Protein AF-E0WUS7-F1 (afdb_monomer_lite)

Foldseek 3Di:
DDDDDDDPDDDDDDDPPPPDPVSVLQVVLVVCVPPQADPPQSFGWDDDRSKTAGPCVVSVHDDDPDPPVNGTD

pLDDT: mean 88.45, std 13.51, range [45.16, 97.88]

Organism: NCBI:txid663321

InterPro domains:
  IPR044925 His-Me finger superfamily [SSF54060] (18-73)

Radius of gyration: 21.55 Å; chains: 1; bounding box: 44×56×46 Å

Structure (mmCIF, N/CA/C/O backbone):
data_AF-E0WUS7-F1
#
_entry.id   AF-E0WUS7-F1
#
loop_
_atom_site.group_PDB
_atom_site.id
_atom_site.type_symbol
_atom_site.label_atom_id
_atom_site.label_alt_id
_atom_site.label_comp_id
_atom_site.label_asym_id
_atom_site.label_entity_id
_atom_site.label_seq_id
_atom_site.pdbx_PDB_ins_code
_atom_site.Cartn_x
_atom_site.Cartn_y
_atom_site.Cartn_z
_atom_site.occupancy
_atom_site.B_iso_or_equiv
_atom_site.auth_seq_id
_atom_site.auth_comp_id
_atom_site.auth_asym_id
_atom_site.auth_atom_id
_atom_site.pdbx_PDB_model_num
ATOM 1 N N . MET A 1 1 ? 31.051 -47.628 -27.961 1.00 45.16 1 MET A N 1
ATOM 2 C CA . MET A 1 1 ? 31.802 -46.429 -27.534 1.00 45.16 1 MET A CA 1
ATOM 3 C C . MET A 1 1 ? 31.052 -45.206 -28.051 1.00 45.16 1 MET A C 1
ATOM 5 O O . MET A 1 1 ? 31.326 -44.750 -29.149 1.00 45.16 1 MET A O 1
AT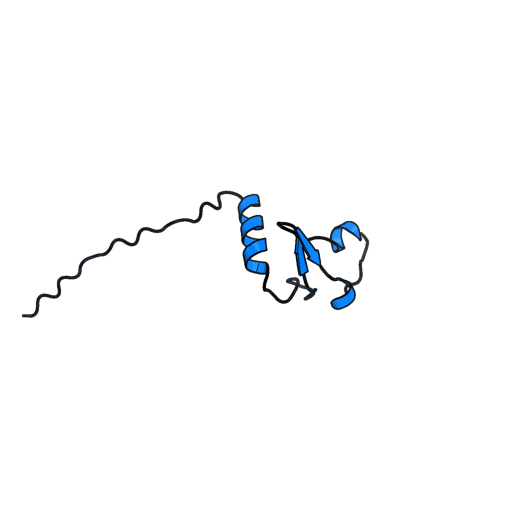OM 9 N N . PHE A 1 2 ? 30.015 -44.763 -27.332 1.00 46.00 2 PHE A N 1
ATOM 10 C CA . PHE A 1 2 ? 29.236 -43.575 -27.699 1.00 46.00 2 PHE A CA 1
ATOM 11 C C . PHE A 1 2 ? 29.842 -42.370 -26.978 1.00 46.00 2 PHE A C 1
ATOM 13 O O . PHE A 1 2 ? 29.829 -42.308 -25.751 1.00 46.00 2 PHE A O 1
ATOM 20 N N . LEU A 1 3 ? 30.437 -41.460 -27.746 1.00 51.97 3 LEU A N 1
ATOM 21 C CA . LEU A 1 3 ? 31.043 -40.230 -27.247 1.00 51.97 3 LEU A CA 1
ATOM 22 C C . LEU A 1 3 ? 29.927 -39.220 -26.940 1.00 51.97 3 LEU A C 1
ATOM 24 O O . LEU A 1 3 ? 29.416 -38.562 -27.842 1.00 51.97 3 LEU A O 1
ATOM 28 N N . PHE A 1 4 ? 29.534 -39.108 -25.671 1.00 57.16 4 PHE A N 1
ATOM 29 C CA . PHE A 1 4 ? 28.710 -37.994 -25.196 1.00 57.16 4 PHE A CA 1
ATOM 30 C C . PHE A 1 4 ? 29.591 -36.741 -25.095 1.00 57.16 4 PHE A C 1
ATOM 32 O O . PHE A 1 4 ? 30.393 -36.605 -24.174 1.00 57.16 4 PHE A O 1
ATOM 39 N N . SER A 1 5 ? 29.475 -35.839 -26.072 1.00 64.62 5 SER A N 1
ATOM 40 C CA . SER A 1 5 ? 30.099 -34.515 -26.019 1.00 64.62 5 SER A CA 1
ATOM 41 C C . SER A 1 5 ? 29.207 -33.581 -25.198 1.00 64.62 5 SER A C 1
ATOM 43 O O . SER A 1 5 ? 28.196 -33.075 -25.682 1.00 64.62 5 SER A O 1
ATOM 45 N N . SER A 1 6 ? 29.542 -33.403 -23.921 1.00 64.62 6 SER A N 1
ATOM 46 C CA . SER A 1 6 ? 28.861 -32.457 -23.035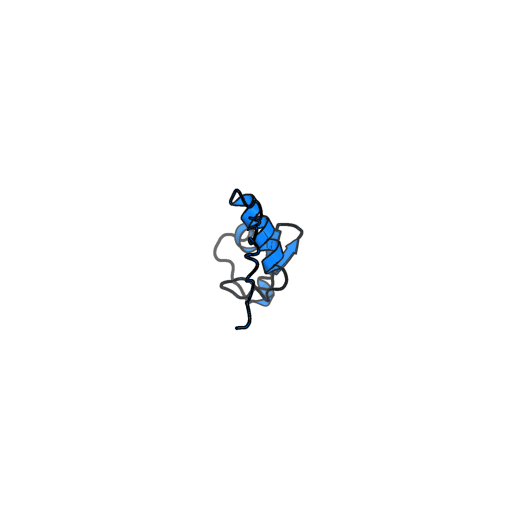 1.00 64.62 6 SER A CA 1
ATOM 47 C C . SER A 1 6 ? 29.362 -31.038 -23.317 1.00 64.62 6 SER A C 1
ATOM 49 O O . SER A 1 6 ? 30.403 -30.630 -22.804 1.00 64.62 6 SER A O 1
ATOM 51 N N . SER A 1 7 ? 28.633 -30.270 -24.132 1.00 70.88 7 SER A N 1
ATOM 52 C CA . SER A 1 7 ? 28.838 -28.819 -24.229 1.00 70.88 7 SER A CA 1
ATOM 53 C C . SER A 1 7 ? 28.462 -28.159 -22.903 1.00 70.88 7 SER A C 1
ATOM 55 O O . SER A 1 7 ? 27.287 -28.082 -22.543 1.00 70.88 7 SER A O 1
ATOM 57 N N . PHE A 1 8 ? 29.465 -27.659 -22.184 1.00 67.69 8 PHE A N 1
ATOM 58 C CA . PHE A 1 8 ? 29.272 -26.790 -21.028 1.00 67.69 8 PHE A CA 1
ATOM 59 C C . PHE A 1 8 ? 28.747 -25.428 -21.501 1.00 67.69 8 PHE A C 1
ATOM 61 O O . PHE A 1 8 ? 29.510 -24.570 -21.939 1.00 67.69 8 PHE A O 1
ATOM 68 N N . PHE A 1 9 ? 27.429 -25.233 -21.436 1.00 69.94 9 PHE A N 1
ATOM 69 C CA . PHE A 1 9 ? 26.822 -23.910 -21.559 1.00 69.94 9 PHE A CA 1
ATOM 70 C C . PHE A 1 9 ? 27.090 -23.119 -20.273 1.00 69.94 9 PHE A C 1
ATOM 72 O O . PHE A 1 9 ? 26.573 -23.455 -19.207 1.00 69.94 9 PHE A O 1
ATOM 79 N N . SER A 1 10 ? 27.900 -22.064 -20.368 1.00 73.81 10 SER A N 1
ATOM 80 C CA . SER A 1 10 ? 28.092 -21.110 -19.274 1.00 73.81 10 SER A CA 1
ATOM 81 C C . SER A 1 10 ? 26.798 -20.330 -19.042 1.00 73.81 10 SER A C 1
ATOM 83 O O . SER A 1 10 ? 26.378 -19.540 -19.888 1.00 73.81 10 SER A O 1
ATOM 85 N N . VAL A 1 11 ? 26.159 -20.544 -17.891 1.00 76.31 11 VAL A N 1
ATOM 86 C CA . VAL A 1 11 ? 25.010 -19.744 -17.453 1.00 76.31 11 VAL A CA 1
ATOM 87 C C . VAL A 1 11 ? 25.520 -18.361 -17.051 1.00 76.31 11 VAL A C 1
ATOM 89 O O . VAL A 1 11 ? 26.249 -18.218 -16.072 1.00 76.31 11 VAL A O 1
ATOM 92 N N . VAL A 1 12 ? 25.149 -17.332 -17.811 1.00 74.69 12 VAL A N 1
ATOM 93 C CA . VAL A 1 12 ? 25.387 -15.937 -17.427 1.00 74.69 12 VAL A CA 1
ATOM 94 C C . VAL A 1 12 ? 24.339 -15.549 -16.384 1.00 74.69 12 VAL A C 1
ATOM 96 O O . VAL A 1 12 ? 23.157 -15.425 -16.699 1.00 74.69 12 VAL A O 1
ATOM 99 N N . SER A 1 13 ? 24.766 -15.354 -15.136 1.00 72.19 13 SER A N 1
ATOM 100 C CA . SER A 1 13 ? 23.907 -14.810 -14.080 1.00 72.19 13 SER A CA 1
ATOM 101 C C . SER A 1 13 ? 23.698 -13.311 -14.296 1.00 72.19 13 SER A C 1
ATOM 103 O O . SER A 1 13 ? 24.611 -12.513 -14.096 1.00 72.19 13 SER A O 1
ATOM 105 N N . HIS A 1 14 ? 22.488 -12.918 -14.693 1.00 66.75 14 HIS A N 1
ATOM 106 C CA . HIS A 1 14 ? 22.080 -11.516 -14.756 1.00 66.75 14 HIS A CA 1
ATOM 107 C C . HIS A 1 14 ? 21.528 -11.082 -13.391 1.00 66.75 14 HIS A C 1
ATOM 109 O O . HIS A 1 14 ? 20.431 -11.487 -13.001 1.00 66.75 14 HIS A O 1
ATOM 115 N N . SER A 1 15 ? 22.289 -10.273 -12.650 1.00 68.00 15 SER A N 1
ATOM 116 C CA . SER A 1 15 ? 21.776 -9.617 -11.444 1.00 68.00 15 SER A CA 1
ATOM 117 C C . SER A 1 15 ? 20.842 -8.484 -11.863 1.00 68.00 15 SER A C 1
ATOM 119 O O . SER A 1 15 ? 21.250 -7.588 -12.598 1.00 68.00 15 SER A O 1
ATOM 121 N N . GLN A 1 16 ? 19.589 -8.511 -11.405 1.00 69.19 16 GLN A N 1
ATOM 122 C CA . GLN A 1 16 ? 18.724 -7.335 -11.486 1.00 69.19 16 GLN A CA 1
ATOM 123 C C . GLN A 1 16 ? 19.353 -6.261 -10.594 1.00 69.19 16 GLN A C 1
ATOM 125 O O . GLN A 1 16 ? 19.478 -6.484 -9.391 1.00 69.19 16 GLN A O 1
ATOM 130 N N . ASP A 1 17 ? 19.773 -5.136 -11.175 1.00 77.31 17 ASP A N 1
ATOM 131 C CA . ASP A 1 17 ? 20.488 -4.045 -10.496 1.00 77.31 17 ASP A CA 1
ATOM 132 C C . ASP A 1 17 ? 19.613 -3.339 -9.438 1.00 77.31 17 ASP A C 1
ATOM 134 O O . ASP A 1 17 ? 19.128 -2.216 -9.605 1.00 77.31 17 ASP A O 1
ATOM 138 N N . ILE A 1 18 ? 19.387 -4.019 -8.314 1.00 92.38 18 ILE A N 1
ATOM 139 C CA . ILE A 1 18 ? 18.847 -3.462 -7.079 1.00 92.38 18 ILE A CA 1
ATOM 140 C C . ILE A 1 18 ? 20.040 -3.177 -6.177 1.00 92.38 18 ILE A C 1
ATOM 142 O O . ILE A 1 18 ? 20.491 -4.012 -5.400 1.00 92.38 18 ILE A O 1
ATOM 146 N N . ASN A 1 19 ? 20.540 -1.958 -6.289 1.00 94.56 19 ASN A N 1
ATOM 147 C CA . ASN A 1 19 ? 21.754 -1.498 -5.630 1.00 94.56 19 ASN A CA 1
ATOM 148 C C . ASN A 1 19 ? 21.467 -0.712 -4.343 1.00 94.56 19 ASN A C 1
ATOM 150 O O . ASN A 1 19 ? 22.384 -0.297 -3.640 1.00 94.56 19 ASN A O 1
ATOM 154 N N . ASN A 1 20 ? 20.193 -0.469 -4.018 1.00 95.31 20 ASN A N 1
ATOM 155 C CA . ASN A 1 20 ? 19.805 0.167 -2.764 1.00 95.31 20 ASN A CA 1
ATOM 156 C C . ASN A 1 20 ? 18.378 -0.185 -2.322 1.00 95.31 20 ASN A C 1
ATOM 158 O O . ASN A 1 20 ? 17.535 -0.658 -3.087 1.00 95.31 20 ASN A O 1
ATOM 162 N N . PHE A 1 21 ? 18.085 0.130 -1.061 1.00 96.12 21 PHE A N 1
ATOM 163 C CA . PHE A 1 21 ? 16.792 -0.147 -0.439 1.00 96.12 21 PHE A CA 1
ATOM 164 C C . PHE A 1 21 ? 15.616 0.588 -1.104 1.00 96.12 21 PHE A C 1
ATOM 166 O O . PHE A 1 21 ? 14.489 0.095 -1.113 1.00 96.12 21 PHE A O 1
ATOM 173 N N . SER A 1 22 ? 15.851 1.766 -1.690 1.00 95.69 22 SER A N 1
ATOM 174 C CA . SER A 1 22 ? 14.796 2.509 -2.389 1.00 95.69 22 SER A CA 1
ATOM 175 C C . SER A 1 22 ? 14.348 1.779 -3.658 1.00 95.69 22 SER A C 1
ATOM 177 O O . SER A 1 22 ? 13.150 1.610 -3.883 1.00 95.69 22 SER A O 1
ATOM 179 N N . GLN A 1 23 ? 15.302 1.273 -4.444 1.00 94.88 23 GLN A N 1
ATOM 180 C CA . GLN A 1 23 ? 15.035 0.430 -5.610 1.00 94.88 23 GLN A CA 1
ATOM 181 C C . GLN A 1 23 ? 14.317 -0.862 -5.207 1.00 94.88 23 GLN A C 1
ATOM 183 O O . GLN A 1 23 ? 13.309 -1.211 -5.823 1.00 94.88 23 GLN A O 1
ATOM 188 N N . ALA A 1 24 ? 14.758 -1.505 -4.120 1.00 95.31 24 ALA A N 1
ATOM 189 C CA . ALA A 1 24 ? 14.125 -2.716 -3.603 1.00 95.31 24 ALA A CA 1
ATOM 190 C C . ALA A 1 24 ? 12.637 -2.494 -3.283 1.00 95.31 24 ALA A C 1
ATOM 192 O O . ALA A 1 24 ? 11.793 -3.282 -3.700 1.00 95.31 24 ALA A O 1
ATOM 193 N N . LYS A 1 25 ? 12.286 -1.375 -2.633 1.00 94.75 25 LYS A N 1
ATOM 194 C CA . LYS A 1 25 ? 10.885 -1.034 -2.323 1.00 94.75 25 LYS A CA 1
ATOM 195 C C . LYS A 1 25 ? 10.018 -0.834 -3.567 1.00 94.75 25 LYS A C 1
ATOM 197 O O . LYS A 1 25 ? 8.842 -1.185 -3.552 1.00 94.75 25 LYS A O 1
ATOM 202 N N . ILE A 1 26 ? 10.580 -0.295 -4.650 1.00 94.00 26 ILE A N 1
ATOM 203 C CA . ILE A 1 26 ? 9.850 -0.124 -5.916 1.00 94.00 26 ILE A CA 1
ATOM 204 C C . ILE A 1 26 ? 9.518 -1.485 -6.529 1.00 94.00 26 ILE A C 1
ATOM 206 O O . ILE A 1 26 ? 8.412 -1.676 -7.032 1.00 94.00 26 ILE A O 1
ATOM 210 N N . VAL A 1 27 ? 10.466 -2.422 -6.496 1.00 93.69 27 VAL A N 1
ATOM 211 C CA . VAL A 1 27 ? 10.253 -3.787 -6.993 1.00 93.69 27 VAL A CA 1
ATOM 212 C C . VAL A 1 27 ? 9.285 -4.544 -6.084 1.00 93.69 27 VAL A C 1
ATOM 214 O O . VAL A 1 27 ? 8.353 -5.164 -6.587 1.00 93.69 27 VAL A O 1
ATOM 217 N N . ALA A 1 28 ? 9.416 -4.403 -4.763 1.00 93.94 28 ALA A N 1
ATOM 218 C CA . ALA A 1 28 ? 8.494 -4.993 -3.796 1.00 93.94 28 ALA A CA 1
ATOM 219 C C . ALA A 1 28 ? 7.043 -4.547 -4.044 1.00 93.94 28 ALA A C 1
ATOM 221 O O . ALA A 1 28 ? 6.155 -5.388 -4.114 1.00 93.94 28 ALA A O 1
ATOM 222 N N . ALA A 1 29 ? 6.795 -3.255 -4.287 1.00 94.12 29 ALA A N 1
ATOM 223 C CA . ALA A 1 29 ? 5.455 -2.760 -4.622 1.00 94.12 29 ALA A CA 1
ATOM 224 C C . ALA A 1 29 ? 4.871 -3.394 -5.903 1.00 94.12 29 ALA A C 1
ATOM 226 O O . ALA A 1 29 ? 3.658 -3.557 -6.012 1.00 94.12 29 ALA A O 1
ATOM 227 N N . LYS A 1 30 ? 5.717 -3.771 -6.876 1.00 93.31 30 LYS A N 1
ATOM 228 C CA . LYS A 1 30 ? 5.281 -4.495 -8.084 1.00 93.31 30 LYS A CA 1
ATOM 229 C C . LYS A 1 30 ? 4.947 -5.956 -7.785 1.00 93.31 30 LYS A C 1
ATOM 231 O O . LYS A 1 30 ? 3.945 -6.441 -8.286 1.00 93.31 30 LYS A O 1
ATOM 236 N N . ILE A 1 31 ? 5.765 -6.634 -6.979 1.00 93.56 31 ILE A N 1
ATOM 237 C CA . ILE A 1 31 ? 5.556 -8.041 -6.595 1.00 93.56 31 ILE A CA 1
ATOM 238 C C . ILE A 1 31 ? 4.297 -8.180 -5.731 1.00 93.56 31 ILE A C 1
ATOM 240 O O . ILE A 1 31 ? 3.520 -9.110 -5.905 1.00 93.56 31 ILE A O 1
ATOM 244 N N . HIS A 1 32 ? 4.064 -7.230 -4.824 1.00 94.50 32 HIS A N 1
ATOM 245 C CA . HIS A 1 32 ? 2.941 -7.275 -3.890 1.00 94.50 32 HIS A CA 1
ATOM 246 C C . HIS A 1 32 ? 1.617 -6.754 -4.467 1.00 94.50 32 HIS A C 1
ATOM 248 O O . HIS A 1 32 ? 0.645 -6.617 -3.722 1.00 94.50 32 HIS A O 1
ATOM 254 N N . ARG A 1 33 ? 1.556 -6.446 -5.771 1.00 91.44 33 ARG A N 1
ATOM 255 C CA . ARG A 1 33 ? 0.367 -5.825 -6.363 1.00 91.44 33 ARG A CA 1
ATOM 256 C C . ARG A 1 33 ? -0.856 -6.742 -6.372 1.00 91.44 33 ARG A C 1
ATOM 258 O O . ARG A 1 33 ? -1.961 -6.247 -6.181 1.00 91.44 33 ARG A O 1
ATOM 265 N N . ASP A 1 34 ? -0.627 -8.044 -6.518 1.00 89.56 34 ASP A N 1
ATOM 266 C CA . ASP A 1 34 ? -1.677 -9.061 -6.669 1.00 89.56 34 ASP A CA 1
ATOM 267 C C . ASP A 1 34 ? -1.880 -9.902 -5.392 1.00 89.56 34 ASP 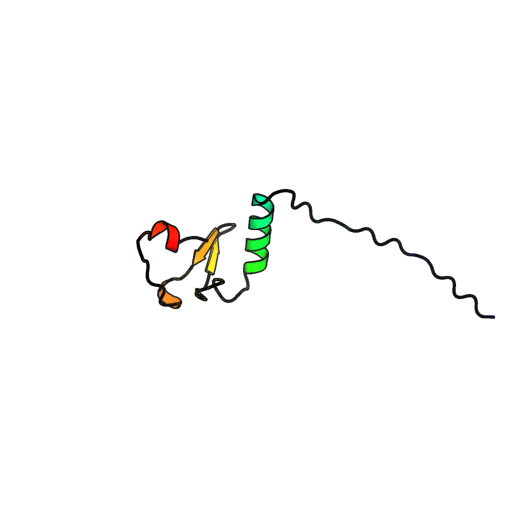A C 1
ATOM 269 O O . ASP A 1 34 ? -2.547 -10.934 -5.399 1.00 89.56 34 ASP A O 1
ATOM 273 N N . VAL A 1 35 ? -1.284 -9.476 -4.274 1.00 92.94 35 VAL A N 1
ATOM 274 C CA . VAL A 1 35 ? -1.354 -10.177 -2.983 1.00 92.94 35 VAL A CA 1
ATOM 275 C C . VAL A 1 35 ? -2.609 -9.708 -2.232 1.00 92.94 35 VAL A C 1
ATOM 277 O O . VAL A 1 35 ? -2.891 -8.509 -2.229 1.00 92.94 35 VAL A O 1
ATOM 280 N N . PRO A 1 36 ? -3.367 -10.606 -1.569 1.00 89.81 36 PRO A N 1
ATOM 281 C CA . PRO A 1 36 ? -4.713 -10.295 -1.073 1.00 89.81 36 PRO A CA 1
ATOM 282 C C . PRO A 1 36 ? -4.782 -9.233 0.033 1.00 89.81 36 PRO A C 1
ATOM 284 O O . PRO A 1 36 ? -5.846 -8.656 0.249 1.00 89.81 36 PRO A O 1
ATOM 287 N N . GLY A 1 37 ? -3.684 -8.938 0.733 1.00 94.94 37 GLY A N 1
ATOM 288 C CA . GLY A 1 37 ? -3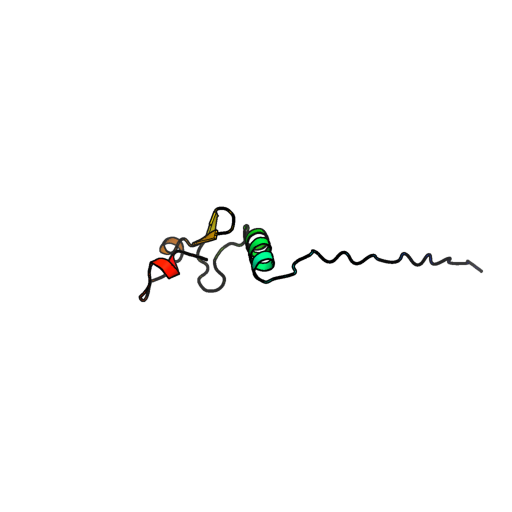.705 -7.918 1.774 1.00 94.94 37 GLY A CA 1
ATOM 289 C C . GLY A 1 37 ? -2.365 -7.658 2.449 1.00 94.94 37 GLY A C 1
ATOM 290 O O . GLY A 1 37 ? -1.319 -8.178 2.057 1.00 94.94 37 GLY A O 1
ATOM 291 N N . SER A 1 38 ? -2.410 -6.811 3.475 1.00 96.75 38 SER A N 1
ATOM 292 C CA . SER A 1 38 ? -1.254 -6.444 4.282 1.00 96.75 38 SER A CA 1
ATOM 293 C C . SER A 1 38 ? -0.713 -7.636 5.064 1.00 96.75 38 SER A C 1
ATOM 295 O O . SER A 1 38 ? -1.455 -8.515 5.490 1.00 96.75 38 SER A O 1
ATOM 297 N N . PHE A 1 39 ? 0.602 -7.642 5.280 1.00 96.25 39 PHE A N 1
ATOM 298 C CA . PHE A 1 39 ? 1.309 -8.804 5.815 1.00 96.25 39 PHE A CA 1
ATOM 299 C C . PHE A 1 39 ? 0.788 -9.285 7.180 1.00 96.25 39 PHE A C 1
ATOM 301 O O . PHE A 1 39 ? 0.700 -10.484 7.409 1.00 96.25 39 PHE A O 1
ATOM 308 N N . TYR A 1 40 ? 0.432 -8.360 8.078 1.00 96.31 40 TYR A N 1
ATOM 309 C CA . TYR A 1 40 ? -0.010 -8.710 9.434 1.00 96.31 40 TYR A CA 1
ATOM 310 C C . TYR A 1 40 ? -1.528 -8.723 9.587 1.00 96.31 40 TYR A C 1
ATOM 312 O O . TYR A 1 40 ? -2.085 -9.650 10.160 1.00 96.31 40 TYR A O 1
ATOM 320 N N . CYS A 1 41 ? -2.195 -7.670 9.115 1.00 96.69 41 CYS A N 1
ATOM 321 C CA . CYS A 1 41 ? -3.618 -7.461 9.380 1.00 96.69 41 CYS A CA 1
ATOM 322 C C . CYS A 1 41 ? -4.511 -7.904 8.217 1.00 96.69 41 CYS A C 1
ATOM 324 O O . CYS A 1 41 ? -5.725 -7.777 8.317 1.00 96.69 41 CYS A O 1
ATOM 326 N N . GLY A 1 42 ? -3.933 -8.367 7.103 1.00 96.62 42 GLY A N 1
ATOM 327 C CA . GLY A 1 42 ? -4.694 -8.826 5.942 1.00 96.62 42 GLY A CA 1
ATOM 328 C C . GLY A 1 42 ? -5.517 -7.731 5.260 1.00 96.62 42 GLY A C 1
ATOM 329 O O . GLY A 1 42 ? -6.451 -8.041 4.532 1.00 96.62 42 GLY A O 1
ATOM 330 N N . CYS A 1 43 ? -5.201 -6.452 5.481 1.00 97.69 43 CYS A N 1
ATOM 331 C CA . CYS A 1 43 ? -5.983 -5.351 4.919 1.00 97.69 43 CYS A CA 1
ATOM 332 C C . CYS A 1 43 ? -5.753 -5.246 3.412 1.00 97.69 43 CYS A C 1
ATOM 334 O O . CYS A 1 43 ? -4.586 -5.153 3.021 1.00 97.69 43 CYS A O 1
ATOM 336 N N . PRO A 1 44 ? -6.804 -5.211 2.572 1.00 97.00 44 PRO A N 1
ATOM 337 C CA . PRO A 1 44 ? -6.653 -4.999 1.137 1.00 97.00 44 PRO A CA 1
ATOM 338 C C . PRO A 1 44 ? -5.824 -3.744 0.856 1.00 97.00 44 PRO A C 1
ATOM 340 O O . PRO A 1 44 ? -6.023 -2.713 1.499 1.00 97.00 44 PRO A O 1
ATOM 343 N N . ILE A 1 45 ? -4.882 -3.814 -0.087 1.00 97.06 45 ILE A N 1
ATOM 344 C CA . ILE A 1 45 ? -3.999 -2.686 -0.417 1.00 97.06 45 ILE A CA 1
ATOM 345 C C . ILE A 1 45 ? -4.318 -2.181 -1.818 1.00 97.06 45 ILE A C 1
ATOM 347 O O . ILE A 1 45 ? -4.223 -2.912 -2.801 1.00 97.06 45 ILE A O 1
ATOM 351 N N . ARG A 1 46 ? -4.622 -0.887 -1.924 1.00 95.06 46 ARG A N 1
ATOM 352 C CA . ARG A 1 46 ? -4.724 -0.186 -3.203 1.00 95.06 46 ARG A CA 1
ATOM 353 C C . ARG A 1 46 ? -3.382 0.441 -3.551 1.00 95.06 46 ARG A C 1
ATOM 355 O O . ARG A 1 46 ? -2.940 1.388 -2.901 1.00 95.06 46 ARG A O 1
ATOM 362 N N . TRP A 1 47 ? -2.743 -0.060 -4.600 1.00 94.31 47 TRP A N 1
ATOM 363 C CA . TRP A 1 47 ? -1.461 0.459 -5.070 1.00 94.31 47 TRP A CA 1
ATOM 364 C C . TRP A 1 47 ? -1.643 1.666 -6.000 1.00 94.31 47 TRP A C 1
ATOM 366 O O . TRP A 1 47 ? -2.285 1.575 -7.042 1.00 94.31 47 TRP A O 1
ATOM 376 N N . GLN A 1 48 ? -1.040 2.799 -5.635 1.00 92.62 48 GLN A N 1
ATOM 377 C CA . GLN A 1 48 ? -0.990 4.038 -6.417 1.00 92.62 48 GLN A CA 1
ATOM 378 C C . GLN A 1 48 ? 0.469 4.339 -6.786 1.00 92.62 48 GLN A C 1
ATOM 380 O O . GLN A 1 48 ? 1.227 4.961 -6.033 1.00 92.62 48 GLN A O 1
ATOM 385 N N . GLY A 1 49 ? 0.903 3.833 -7.941 1.00 90.62 49 GLY A N 1
ATOM 386 C CA . GLY A 1 49 ? 2.306 3.891 -8.348 1.00 90.62 49 GLY A CA 1
ATOM 387 C C . GLY A 1 49 ? 3.204 3.109 -7.383 1.00 90.62 49 GLY A C 1
ATOM 388 O O . GLY A 1 49 ? 3.172 1.884 -7.368 1.00 90.62 49 GLY A O 1
ATOM 389 N N . LYS A 1 50 ? 4.018 3.822 -6.594 1.00 92.75 50 LYS A N 1
ATOM 390 C CA . LYS A 1 50 ? 4.949 3.245 -5.600 1.00 92.75 50 LYS A CA 1
ATOM 391 C C . LYS A 1 50 ? 4.383 3.212 -4.172 1.00 92.75 50 LYS A C 1
ATOM 393 O O . LYS A 1 50 ? 5.075 2.739 -3.279 1.00 92.75 50 LYS A O 1
ATOM 398 N N . LYS A 1 51 ? 3.191 3.773 -3.943 1.00 93.94 51 LYS A N 1
ATOM 399 C CA . LYS A 1 51 ? 2.563 3.886 -2.617 1.00 93.94 51 LYS A CA 1
ATOM 400 C C . LYS A 1 51 ? 1.446 2.859 -2.469 1.00 93.94 51 LYS A C 1
ATOM 402 O O . LYS A 1 51 ? 0.663 2.696 -3.404 1.00 93.94 51 LYS A O 1
ATOM 407 N N . GLY A 1 52 ? 1.349 2.216 -1.310 1.00 95.88 52 GLY A N 1
ATOM 408 C CA . GLY A 1 52 ? 0.204 1.378 -0.955 1.00 95.88 52 GLY A CA 1
ATOM 409 C C . GLY A 1 52 ? -0.727 2.119 0.000 1.00 95.88 52 GLY A C 1
ATOM 410 O O . GLY A 1 52 ? -0.269 2.700 0.982 1.00 95.88 52 GLY A O 1
ATOM 411 N N . VAL A 1 53 ? -2.031 2.105 -0.271 1.00 97.06 53 VAL A N 1
ATOM 412 C CA . VAL A 1 53 ? -3.056 2.633 0.640 1.00 97.06 53 VAL A CA 1
ATOM 413 C C . VAL A 1 53 ? -3.906 1.460 1.133 1.00 97.06 53 VAL A C 1
ATOM 415 O O . VAL A 1 53 ? -4.610 0.860 0.316 1.00 97.06 53 VAL A O 1
ATOM 418 N N . PRO A 1 54 ? -3.818 1.080 2.419 1.00 97.38 54 PRO A N 1
ATOM 419 C CA . PRO A 1 54 ? -4.613 -0.009 2.966 1.00 97.38 54 PRO A CA 1
ATOM 420 C C . PRO A 1 54 ? -6.068 0.424 3.187 1.00 97.38 54 PRO A C 1
ATOM 422 O O . PRO A 1 54 ? -6.332 1.528 3.661 1.00 97.38 54 PRO A O 1
ATOM 425 N N . ASP A 1 55 ? -7.011 -0.469 2.900 1.00 97.25 55 ASP A N 1
ATOM 426 C CA . ASP A 1 55 ? -8.402 -0.328 3.324 1.00 97.25 55 ASP A CA 1
ATOM 427 C C . ASP A 1 55 ? -8.548 -0.851 4.759 1.00 97.25 55 ASP A C 1
ATOM 429 O O . ASP A 1 55 ? -8.660 -2.053 5.005 1.00 97.25 55 ASP A O 1
ATOM 433 N N . LEU A 1 56 ? -8.480 0.072 5.721 1.00 97.88 56 LEU A N 1
ATOM 434 C CA . LEU A 1 56 ? -8.549 -0.247 7.148 1.00 97.88 56 LEU A CA 1
ATOM 435 C C . LEU A 1 56 ? -9.949 -0.699 7.576 1.00 97.88 56 LEU A C 1
ATOM 437 O O . LEU A 1 56 ? -10.074 -1.504 8.497 1.00 97.88 56 LEU A O 1
ATOM 441 N N . ALA A 1 57 ? -10.993 -0.194 6.912 1.00 97.00 57 ALA A N 1
ATOM 442 C CA . ALA A 1 57 ? -12.371 -0.523 7.246 1.00 97.00 57 ALA A CA 1
ATOM 443 C C . ALA A 1 57 ? -12.695 -1.963 6.830 1.00 97.00 57 ALA A C 1
ATOM 445 O O . ALA A 1 57 ? -13.278 -2.706 7.617 1.00 97.00 57 ALA A O 1
ATOM 446 N N . ALA A 1 58 ? -12.236 -2.383 5.646 1.00 97.12 58 ALA A N 1
ATOM 447 C CA . ALA A 1 58 ? -12.459 -3.732 5.128 1.00 97.12 58 ALA A CA 1
ATOM 448 C C . ALA A 1 58 ? -11.879 -4.845 6.023 1.00 97.12 58 ALA A C 1
ATOM 450 O O . ALA A 1 58 ? -12.451 -5.929 6.094 1.00 97.12 58 ALA A O 1
ATOM 451 N N . CYS A 1 59 ? -10.768 -4.587 6.721 1.00 96.88 59 CYS A N 1
ATOM 452 C CA . CYS A 1 59 ? -10.150 -5.539 7.656 1.00 96.88 59 CYS A CA 1
ATOM 453 C C . CYS A 1 59 ? -10.490 -5.279 9.134 1.00 96.88 59 CYS A C 1
ATOM 455 O O . CYS A 1 59 ? -9.977 -5.980 10.005 1.00 96.88 59 CYS A O 1
ATOM 457 N N . GLY A 1 60 ? -11.304 -4.263 9.445 1.00 97.62 60 GLY A N 1
ATOM 458 C CA . GLY A 1 60 ? -11.643 -3.899 10.825 1.00 97.62 60 GLY A CA 1
ATOM 459 C C . GLY A 1 60 ? -10.464 -3.365 11.653 1.00 97.62 60 GLY A C 1
ATOM 460 O O . GLY A 1 60 ? -10.472 -3.469 12.881 1.00 97.62 60 GLY A O 1
ATOM 461 N N . TYR A 1 61 ? -9.433 -2.806 11.011 1.00 97.88 61 TYR A N 1
ATOM 462 C CA . TYR A 1 61 ? -8.250 -2.299 11.704 1.00 97.88 61 TYR A CA 1
ATOM 463 C C . TYR A 1 61 ? -8.557 -1.016 12.489 1.00 97.88 61 TYR A C 1
ATOM 465 O O . TYR A 1 61 ? -9.048 -0.030 11.940 1.00 97.88 61 TYR A O 1
ATOM 473 N N . GLN A 1 62 ? -8.190 -0.997 13.773 1.00 97.75 62 GLN A N 1
ATOM 474 C CA . GLN A 1 62 ? -8.399 0.152 14.657 1.00 97.75 62 GLN A CA 1
ATOM 475 C C . GLN A 1 62 ? -7.125 0.988 14.815 1.00 97.75 62 GLN A C 1
ATOM 477 O O . GLN A 1 62 ? -6.076 0.516 15.263 1.00 97.75 62 GLN A O 1
ATOM 482 N N . VAL A 1 63 ? -7.217 2.275 14.477 1.00 97.25 63 VAL A N 1
ATOM 483 C CA . VAL A 1 63 ? -6.098 3.212 14.610 1.00 97.25 63 VAL A CA 1
ATOM 484 C C . VAL A 1 63 ? -5.828 3.508 16.083 1.00 97.25 63 VAL A C 1
ATOM 486 O O . VAL A 1 63 ? -6.686 4.017 16.794 1.00 97.25 63 VAL A O 1
ATOM 489 N N . ARG A 1 64 ? -4.590 3.269 16.535 1.00 96.12 64 ARG A N 1
ATOM 490 C CA . ARG A 1 64 ? -4.212 3.509 17.937 1.00 96.12 64 ARG A CA 1
ATOM 491 C C . ARG A 1 64 ? -4.002 4.987 18.287 1.00 96.12 64 ARG A C 1
ATOM 493 O O . ARG A 1 64 ? -4.517 5.462 19.288 1.00 96.12 64 ARG A O 1
ATOM 500 N N . LYS A 1 65 ? -3.137 5.682 17.534 1.00 96.19 65 LYS A N 1
ATOM 501 C CA . LYS A 1 65 ? -2.724 7.078 17.825 1.00 96.19 65 LYS A CA 1
ATOM 502 C C . LYS A 1 65 ? -2.412 7.925 16.591 1.00 96.19 65 LYS A C 1
ATOM 504 O O . LYS A 1 65 ? -2.557 9.135 16.646 1.00 96.19 65 LYS A O 1
ATOM 509 N N . ASN A 1 66 ? -1.932 7.324 15.501 1.00 96.12 66 ASN A N 1
ATOM 510 C CA . ASN A 1 66 ? -1.467 8.068 14.329 1.00 96.12 66 ASN A CA 1
ATOM 511 C C . ASN A 1 66 ? -2.200 7.601 13.066 1.00 96.12 66 ASN A C 1
ATOM 513 O O . ASN A 1 66 ? -1.793 6.610 12.458 1.00 96.12 66 ASN A O 1
ATOM 517 N N . GLY A 1 67 ? -3.257 8.329 12.687 1.00 96.31 67 GLY A N 1
ATOM 518 C CA . GLY A 1 67 ? -4.049 8.063 11.478 1.00 96.31 67 GLY A CA 1
ATOM 519 C C . GLY A 1 67 ? -3.208 8.136 10.206 1.00 96.31 67 GLY A C 1
ATOM 520 O O . GLY A 1 67 ? -3.138 7.164 9.462 1.00 96.31 67 GLY A O 1
ATOM 521 N N . SER A 1 68 ? -2.413 9.202 10.052 1.00 96.75 68 SER A N 1
ATOM 522 C CA . SER A 1 68 ? -1.557 9.401 8.867 1.00 96.75 68 SER A CA 1
ATOM 523 C C . SER A 1 68 ? -0.583 8.248 8.588 1.00 96.75 68 SER A C 1
ATOM 525 O O . SER A 1 68 ? -0.143 8.051 7.454 1.00 96.75 68 SER A O 1
ATOM 527 N N . ARG A 1 69 ? -0.177 7.513 9.633 1.00 97.00 69 ARG A N 1
ATOM 528 C CA . ARG A 1 69 ? 0.720 6.357 9.529 1.00 97.00 69 ARG A CA 1
ATOM 529 C C . ARG A 1 69 ? -0.038 5.054 9.297 1.00 97.00 69 ARG A C 1
ATOM 531 O O . ARG A 1 69 ? 0.552 4.136 8.745 1.00 97.00 69 ARG A O 1
ATOM 538 N N . ALA A 1 70 ? -1.294 4.964 9.725 1.00 97.62 70 ALA A N 1
ATOM 539 C CA . ALA A 1 70 ? -2.154 3.820 9.445 1.00 97.62 70 ALA A CA 1
ATOM 540 C C 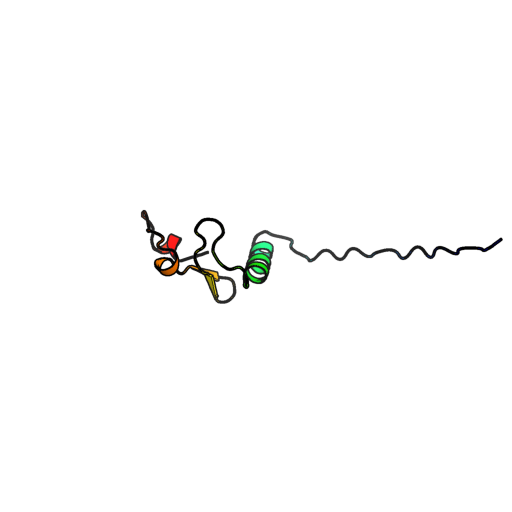. ALA A 1 70 ? -2.612 3.798 7.975 1.00 97.62 70 ALA A C 1
ATOM 542 O O . ALA A 1 70 ? -2.787 2.730 7.408 1.00 97.62 70 ALA A O 1
ATOM 543 N N . GLU A 1 71 ? -2.730 4.966 7.344 1.00 96.94 71 GLU A N 1
ATOM 544 C CA . GLU A 1 71 ? -3.230 5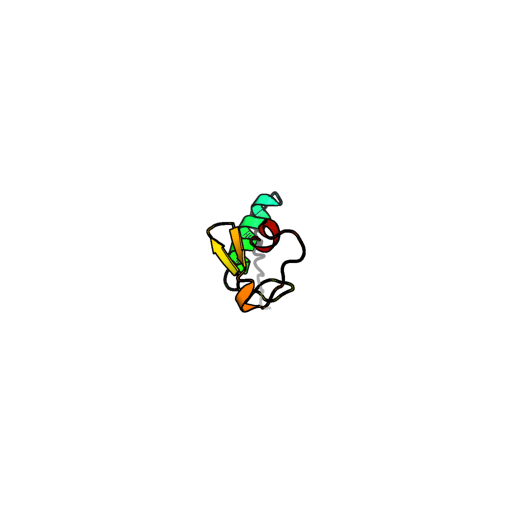.137 5.970 1.00 96.94 71 GLU A CA 1
ATOM 545 C C . GLU A 1 71 ? -2.177 4.914 4.865 1.00 96.94 71 GLU A C 1
ATOM 547 O O . GLU A 1 71 ? -2.450 5.173 3.692 1.00 96.94 71 GLU A O 1
ATOM 552 N N . ARG A 1 72 ? -0.958 4.459 5.194 1.00 96.69 72 ARG A N 1
ATOM 553 C CA . ARG A 1 72 ? 0.119 4.306 4.201 1.00 96.69 72 ARG A CA 1
ATOM 554 C C . ARG A 1 72 ? 0.996 3.078 4.418 1.00 96.69 72 ARG A C 1
ATOM 556 O O . ARG A 1 72 ? 1.370 2.768 5.549 1.00 96.69 72 ARG A O 1
ATOM 563 N N . ILE A 1 73 ? 1.379 2.461 3.302 1.00 95.25 73 ILE A N 1
ATOM 564 C CA . ILE A 1 73 ? 2.454 1.469 3.163 1.00 95.25 73 ILE A CA 1
ATOM 565 C C . ILE A 1 73 ? 3.544 2.059 2.266 1.00 95.25 73 ILE A C 1
ATOM 567 O O . ILE A 1 73 ? 3.205 2.564 1.164 1.00 95.25 73 ILE A O 1
#

Secondary structure (DSSP, 8-state):
-------------------SHHHHHHHHHHHGGGSSS-TTT---EEEETTEEEE-TTTTTPPP-S-HHHHT--

Sequence (73 aa):
MFLFSSSFFSVVSHSQDINNFSQAKIVAAKIHRDVPGSFYCGCPIRWQGKKGVPDLAACGYQVRKNGSRAERI